Protein AF-A0A226M6S0-F1 (afdb_monomer_lite)

Foldseek 3Di:
DWPDPVPDPPKGKFKAKEKEFAQPDDDDPVCCVVCCVPVVYHYYYDHVVPFVRRQCVLQVVLCVSAVNLRNGDDPGDPDRNGMDMWMKIKIWDWWFKDQDVPLQWIWTWAQDPPSPDIDIDIGHNDDDPCPSVVVCDDPVSVVVRNVRTDTDGDMDIDIDDPDPDDDPPPPPDDDD

Radius of gyration: 19.82 Å; chains: 1; bounding box: 55×43×47 Å

pLDDT: mean 79.44, std 18.57, range [29.64, 95.75]

Secondary structure (DSSP, 8-state):
-----TTSTT-EEEEEEEEEEETT----HHHHHHHHHHH-EEEEEE-TTSHHHHHHHHHHHHHHHTTTSS--S-S--S--SS-EEEEEEEEEEEEEEEEETTTTEEEEEEE-GGGS-EEEEEEESS---THHHHHH--HHHHHHHHHH-EEEEEEEEEE-----------------

Organism: Callipepla squamata (NCBI:txid9009)

Structure (mmCIF, N/CA/C/O backbone):
data_AF-A0A226M6S0-F1
#
_entry.id   AF-A0A226M6S0-F1
#
loop_
_atom_site.group_PDB
_atom_site.id
_atom_site.type_symbol
_atom_site.label_atom_id
_atom_site.label_alt_id
_atom_site.label_comp_id
_atom_site.label_asym_id
_atom_site.label_entity_id
_atom_site.label_seq_id
_atom_site.pdbx_PDB_ins_code
_atom_site.Cartn_x
_atom_site.Cartn_y
_atom_site.Cartn_z
_atom_site.occupancy
_atom_site.B_iso_or_equiv
_atom_site.auth_seq_id
_atom_site.auth_comp_id
_atom_site.auth_asym_id
_atom_site.auth_atom_id
_atom_site.pdbx_PDB_model_num
ATOM 1 N N . ASN A 1 1 ? 17.822 2.616 3.304 1.00 30.55 1 ASN A N 1
ATOM 2 C CA . ASN A 1 1 ? 18.465 3.250 4.474 1.00 30.55 1 ASN A CA 1
ATOM 3 C C . ASN A 1 1 ? 17.436 3.417 5.565 1.00 30.55 1 ASN A C 1
ATOM 5 O O . ASN A 1 1 ? 16.585 4.293 5.473 1.00 30.55 1 ASN A O 1
ATOM 9 N N . GLU A 1 2 ? 17.459 2.489 6.519 1.00 32.06 2 GLU A N 1
ATOM 10 C CA . GLU A 1 2 ? 16.606 2.502 7.703 1.00 32.06 2 GLU A CA 1
ATOM 11 C C . GLU A 1 2 ? 16.844 3.798 8.481 1.00 32.06 2 GLU A C 1
ATOM 13 O O . GLU A 1 2 ? 17.963 4.090 8.893 1.00 32.06 2 GLU A O 1
ATOM 18 N N . VAL A 1 3 ? 15.791 4.590 8.686 1.00 40.94 3 VAL A N 1
ATOM 19 C CA . VAL A 1 3 ? 15.819 5.676 9.671 1.00 40.94 3 VAL A CA 1
ATOM 20 C C . VAL A 1 3 ? 15.375 5.068 10.999 1.00 40.94 3 VAL A C 1
ATOM 22 O O . VAL A 1 3 ? 14.274 5.315 11.488 1.00 40.94 3 VAL A O 1
ATOM 25 N N . SER A 1 4 ? 16.200 4.180 11.556 1.00 41.62 4 SER A N 1
ATOM 26 C CA . SER A 1 4 ? 15.994 3.657 12.904 1.00 41.62 4 SER A CA 1
ATOM 27 C C . SER A 1 4 ? 16.600 4.645 13.899 1.00 41.62 4 SER A C 1
ATOM 29 O O . SER A 1 4 ? 17.800 4.623 14.161 1.00 41.62 4 SER A O 1
ATOM 31 N N . ASN A 1 5 ? 15.777 5.531 14.460 1.00 35.56 5 ASN A N 1
ATOM 32 C CA . ASN A 1 5 ? 16.164 6.235 15.678 1.00 35.56 5 ASN A CA 1
ATOM 33 C C . ASN A 1 5 ? 16.057 5.242 16.848 1.00 35.56 5 ASN A C 1
ATOM 35 O O . ASN A 1 5 ? 14.954 4.848 17.238 1.00 35.56 5 ASN A O 1
ATOM 39 N N . SER A 1 6 ? 17.204 4.815 17.376 1.00 34.94 6 SER A N 1
ATOM 40 C CA . SER A 1 6 ? 17.364 3.747 18.375 1.00 34.94 6 SER A CA 1
ATOM 41 C C . SER A 1 6 ? 16.785 4.061 19.763 1.00 34.94 6 SER A C 1
ATOM 43 O O . SER A 1 6 ? 16.883 3.238 20.668 1.00 34.94 6 SER A O 1
ATOM 45 N N . THR A 1 7 ? 16.121 5.206 19.949 1.00 40.19 7 THR A N 1
ATOM 46 C CA . THR A 1 7 ? 15.440 5.573 21.206 1.00 40.19 7 THR A CA 1
ATOM 47 C C . THR A 1 7 ? 13.919 5.370 21.195 1.00 40.19 7 THR A C 1
ATOM 49 O O . THR A 1 7 ? 13.271 5.553 22.226 1.00 40.19 7 THR A O 1
ATOM 52 N N . ALA A 1 8 ? 13.312 4.941 20.082 1.00 44.69 8 ALA A N 1
ATOM 53 C CA . ALA A 1 8 ? 11.875 4.659 20.015 1.00 44.69 8 ALA A CA 1
ATOM 54 C C . ALA A 1 8 ? 11.598 3.146 20.082 1.00 44.69 8 ALA A C 1
ATOM 56 O O . ALA A 1 8 ? 11.735 2.436 19.090 1.00 44.69 8 ALA A O 1
ATOM 57 N N . ARG A 1 9 ? 11.187 2.657 21.261 1.00 44.53 9 ARG A N 1
ATOM 58 C CA . ARG A 1 9 ? 10.742 1.272 21.529 1.00 44.53 9 ARG A CA 1
ATOM 59 C C . ARG A 1 9 ? 10.001 0.646 20.326 1.00 44.53 9 ARG A C 1
ATOM 61 O O . ARG A 1 9 ? 8.893 1.071 20.014 1.00 44.53 9 ARG A O 1
ATOM 68 N N . ASN A 1 10 ? 10.592 -0.377 19.698 1.00 51.94 10 ASN A N 1
ATOM 69 C CA . ASN A 1 10 ? 10.001 -1.258 18.672 1.00 51.94 10 ASN A CA 1
ATOM 70 C C . ASN A 1 10 ? 9.298 -0.556 17.495 1.00 51.94 10 ASN A C 1
ATOM 72 O O . ASN A 1 10 ? 8.165 -0.894 17.146 1.00 51.94 10 ASN A O 1
ATOM 76 N N . VAL A 1 11 ? 9.967 0.417 16.879 1.00 52.28 11 VAL A N 1
ATOM 77 C CA . VAL A 1 11 ? 9.444 1.149 15.724 1.00 52.28 11 VAL A CA 1
ATOM 78 C C . VAL A 1 11 ? 10.244 0.791 14.462 1.00 52.28 11 VAL A C 1
ATOM 80 O O . VAL A 1 11 ? 11.386 1.214 14.314 1.00 52.28 11 VAL A O 1
ATOM 83 N N . THR A 1 12 ? 9.645 0.026 13.542 1.00 68.06 12 THR A N 1
ATOM 84 C CA . THR A 1 12 ? 10.253 -0.330 12.240 1.00 68.06 12 THR A CA 1
ATOM 85 C C . THR A 1 12 ? 9.552 0.438 11.123 1.00 68.06 12 THR A C 1
ATOM 87 O O . THR A 1 12 ? 8.331 0.344 10.994 1.00 68.06 12 THR A O 1
ATOM 90 N N . TRP A 1 13 ? 10.320 1.181 10.321 1.00 71.25 13 TRP A N 1
ATOM 91 C CA . TRP A 1 13 ? 9.835 1.869 9.120 1.00 71.25 13 TRP A CA 1
ATOM 92 C C . TRP A 1 13 ? 10.685 1.454 7.931 1.00 71.25 13 TRP A C 1
ATOM 94 O O . TRP A 1 13 ? 11.904 1.629 7.951 1.00 71.25 13 TRP A O 1
ATOM 104 N N . LYS A 1 14 ? 10.035 0.949 6.887 1.00 80.94 14 LYS A N 1
ATOM 105 C CA . LYS A 1 14 ? 10.657 0.652 5.599 1.00 80.94 14 LYS A CA 1
ATOM 106 C C . LYS A 1 14 ? 9.889 1.385 4.513 1.00 80.94 14 LYS A C 1
ATOM 108 O O . LYS A 1 14 ? 8.668 1.289 4.450 1.00 80.94 14 LYS A O 1
ATOM 113 N N . ILE A 1 15 ? 10.602 2.165 3.708 1.00 83.12 15 ILE A N 1
ATOM 114 C CA . ILE A 1 15 ? 10.044 2.936 2.595 1.00 83.12 15 ILE A CA 1
ATOM 115 C C . ILE A 1 15 ? 11.003 2.783 1.421 1.00 83.12 15 ILE A C 1
ATOM 117 O O . ILE A 1 15 ? 12.191 3.086 1.557 1.00 83.12 15 ILE A O 1
ATOM 121 N N . GLY A 1 16 ? 10.485 2.354 0.277 1.00 85.38 16 GLY A N 1
ATOM 122 C CA . GLY A 1 16 ? 11.199 2.387 -0.991 1.00 85.38 16 GLY A CA 1
ATOM 123 C C . GLY A 1 16 ? 10.326 2.988 -2.077 1.00 85.38 16 GLY A C 1
ATOM 124 O O . GLY A 1 16 ? 9.126 2.730 -2.136 1.00 85.38 16 GLY A O 1
ATOM 125 N N . ASN A 1 17 ? 10.951 3.792 -2.930 1.00 87.19 17 ASN A N 1
ATOM 126 C CA . ASN A 1 17 ? 10.317 4.398 -4.090 1.00 87.19 17 ASN A CA 1
ATOM 127 C C . ASN A 1 17 ? 11.097 3.934 -5.322 1.00 87.19 17 ASN A C 1
ATOM 129 O O . ASN A 1 17 ? 12.328 4.035 -5.349 1.00 87.19 17 ASN A O 1
ATOM 133 N N . ARG A 1 18 ? 10.408 3.425 -6.341 1.00 89.56 18 ARG A N 1
ATOM 134 C CA . ARG A 1 18 ? 11.033 2.985 -7.587 1.00 89.56 18 ARG A CA 1
ATOM 135 C C . ARG A 1 18 ? 10.213 3.422 -8.790 1.00 89.56 18 ARG A C 1
ATOM 137 O O . ARG A 1 18 ? 8.997 3.269 -8.819 1.00 89.56 18 ARG A O 1
ATOM 144 N N . LEU A 1 19 ? 10.910 3.951 -9.785 1.00 88.50 19 LEU A N 1
ATOM 145 C CA . LEU A 1 19 ? 10.367 4.275 -11.090 1.00 88.50 19 LEU A CA 1
ATOM 146 C C . LEU A 1 19 ? 10.702 3.147 -12.068 1.00 88.50 19 LEU A C 1
ATOM 148 O O . LEU A 1 19 ? 11.874 2.838 -12.297 1.00 88.50 19 LEU A O 1
ATOM 152 N N . TYR A 1 20 ? 9.666 2.555 -12.651 1.00 88.12 20 TYR A N 1
ATOM 153 C CA . TYR A 1 20 ? 9.765 1.570 -13.718 1.00 88.12 20 TYR A CA 1
ATOM 154 C C . TYR A 1 20 ? 9.492 2.234 -15.064 1.00 88.12 20 TYR A C 1
ATOM 156 O O . TYR A 1 20 ? 8.457 2.864 -15.248 1.00 88.12 20 TYR A O 1
ATOM 164 N N . GLY A 1 21 ? 10.413 2.091 -16.010 1.00 85.94 21 GLY A N 1
ATOM 165 C CA . GLY A 1 21 ? 10.256 2.572 -17.383 1.00 85.94 21 GLY A CA 1
ATOM 166 C C . GLY A 1 21 ? 10.257 1.422 -18.388 1.00 85.94 21 GLY A C 1
ATOM 167 O O . GLY A 1 21 ? 10.844 0.375 -18.093 1.00 85.94 21 GLY A O 1
ATOM 168 N N . PRO A 1 22 ? 9.662 1.594 -19.581 1.00 84.88 22 PRO A N 1
ATOM 169 C CA . PRO A 1 22 ? 9.775 0.608 -20.648 1.00 84.88 22 PRO A CA 1
ATOM 170 C C . PRO A 1 22 ? 11.239 0.291 -20.987 1.00 84.88 22 PRO A C 1
ATOM 172 O O . PRO A 1 22 ? 12.100 1.169 -20.991 1.00 84.88 22 PRO A O 1
ATOM 175 N N . ALA A 1 23 ? 11.540 -0.961 -21.330 1.00 85.25 23 ALA A N 1
ATOM 176 C CA . ALA A 1 23 ? 12.903 -1.371 -21.689 1.00 85.25 23 ALA A CA 1
ATOM 177 C C . ALA A 1 23 ? 13.514 -0.567 -22.858 1.00 85.25 23 ALA A C 1
ATOM 179 O O . ALA A 1 23 ? 14.73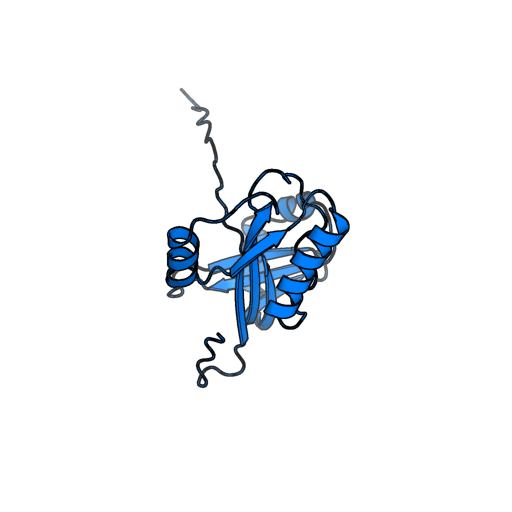4 -0.441 -22.946 1.00 85.25 23 ALA A O 1
ATOM 180 N N . SER A 1 24 ? 12.670 -0.002 -23.726 1.00 82.75 24 SER A N 1
ATOM 181 C CA . SER A 1 24 ? 13.058 0.815 -24.878 1.00 82.75 24 SER A CA 1
ATOM 182 C C . SER A 1 24 ? 13.493 2.242 -24.534 1.00 82.75 24 SER A C 1
ATOM 184 O O . SER A 1 24 ? 14.038 2.912 -25.408 1.00 82.75 24 SER A O 1
ATOM 186 N N . ILE A 1 25 ? 13.257 2.730 -23.309 1.00 82.00 25 ILE A N 1
ATOM 187 C CA . ILE A 1 25 ? 13.592 4.109 -22.932 1.00 82.00 25 ILE A CA 1
ATOM 188 C C . ILE A 1 25 ? 14.904 4.195 -22.148 1.00 82.00 25 ILE A C 1
ATOM 190 O O . ILE A 1 25 ? 15.304 3.275 -21.429 1.00 82.00 25 ILE A O 1
ATOM 194 N N . ASN A 1 26 ? 15.569 5.341 -22.266 1.00 86.44 26 ASN A N 1
ATOM 195 C CA . ASN A 1 26 ? 16.673 5.745 -21.403 1.00 86.44 26 ASN A CA 1
ATOM 196 C C . ASN A 1 26 ? 16.205 6.915 -20.539 1.00 86.44 26 ASN A C 1
ATOM 198 O O . ASN A 1 26 ? 15.655 7.884 -21.056 1.00 86.44 26 ASN A O 1
ATOM 202 N N . PHE A 1 27 ? 16.414 6.818 -19.228 1.00 86.25 27 PHE A N 1
ATOM 203 C CA . PHE A 1 27 ? 16.194 7.950 -18.336 1.00 86.25 27 PHE A CA 1
ATOM 204 C C . PHE A 1 27 ? 17.328 8.958 -18.520 1.00 86.25 27 PHE A C 1
ATOM 206 O O . PHE A 1 27 ? 18.479 8.554 -18.665 1.00 86.25 27 PHE A O 1
ATOM 213 N N . ALA A 1 28 ? 17.013 10.252 -18.499 1.00 91.69 28 ALA A N 1
ATOM 214 C CA . ALA A 1 28 ? 18.039 11.289 -18.506 1.00 91.69 28 ALA A CA 1
ATOM 215 C C . ALA A 1 28 ? 18.875 11.223 -17.216 1.00 91.69 28 ALA A C 1
ATOM 217 O O . ALA A 1 28 ? 18.316 11.095 -16.123 1.00 91.69 28 ALA A O 1
ATOM 218 N N . ASP A 1 29 ? 20.197 11.355 -17.325 1.00 93.12 29 ASP A N 1
ATOM 219 C CA . ASP A 1 29 ? 21.111 11.205 -16.183 1.00 93.12 29 ASP A CA 1
ATOM 220 C C . ASP A 1 29 ? 20.830 12.218 -15.068 1.00 93.12 29 ASP A C 1
ATOM 222 O O . ASP A 1 29 ? 20.787 11.859 -13.888 1.00 93.12 29 ASP A O 1
ATOM 226 N N . ASP A 1 30 ? 20.543 13.470 -15.433 1.00 93.31 30 ASP A N 1
ATOM 227 C CA . ASP A 1 30 ? 20.164 14.506 -14.469 1.00 93.31 30 ASP A CA 1
ATOM 228 C C . ASP A 1 30 ? 18.861 14.162 -13.746 1.00 93.31 30 ASP A C 1
ATOM 230 O O . ASP A 1 30 ? 18.740 14.376 -12.537 1.00 93.31 30 ASP A O 1
ATOM 234 N N . PHE A 1 31 ? 17.895 13.570 -14.455 1.00 87.62 31 PHE A N 1
ATOM 235 C CA . PHE A 1 31 ? 16.655 13.106 -13.846 1.00 87.62 31 PHE A CA 1
ATOM 236 C C . PHE A 1 31 ? 16.925 11.976 -12.846 1.00 87.62 31 PHE A C 1
ATOM 238 O O . PHE A 1 31 ? 16.447 12.051 -11.713 1.00 87.62 31 PHE A O 1
ATOM 245 N N . VAL A 1 32 ? 17.736 10.976 -13.209 1.00 90.88 32 VAL A N 1
ATOM 246 C CA . VAL A 1 32 ? 18.116 9.866 -12.314 1.00 90.88 32 VAL A CA 1
ATOM 247 C C . VAL A 1 32 ? 18.835 10.389 -11.070 1.00 90.88 32 VAL A C 1
ATOM 249 O O . VAL A 1 32 ? 18.500 10.017 -9.942 1.00 90.88 32 VAL A O 1
ATOM 252 N N . LYS A 1 33 ? 19.796 11.297 -11.256 1.00 91.19 33 LYS A N 1
ATOM 253 C CA . LYS A 1 33 ? 20.590 11.890 -10.177 1.00 91.19 33 LYS A CA 1
ATOM 254 C C . LYS A 1 33 ? 19.727 12.707 -9.217 1.00 91.19 33 LYS A C 1
ATOM 256 O O . LYS A 1 33 ? 19.801 12.511 -8.002 1.00 91.19 33 LYS A O 1
ATOM 261 N N . ASN A 1 34 ? 18.894 13.602 -9.745 1.00 89.44 34 ASN A N 1
ATOM 262 C CA . ASN A 1 34 ? 18.080 14.500 -8.930 1.00 89.44 34 ASN A CA 1
ATOM 263 C C . ASN A 1 34 ? 16.958 13.745 -8.211 1.00 89.44 34 ASN A C 1
ATOM 265 O O . ASN A 1 34 ? 16.749 13.944 -7.013 1.00 89.44 34 ASN A O 1
ATOM 269 N N . SER A 1 35 ? 16.278 12.824 -8.892 1.00 86.06 35 SER A N 1
ATOM 270 C CA . SER A 1 35 ? 15.206 12.033 -8.279 1.00 86.06 35 SER A CA 1
ATOM 271 C C . SER A 1 35 ? 15.728 11.076 -7.200 1.00 86.06 35 SER A C 1
ATOM 273 O O . SER A 1 35 ? 15.099 10.940 -6.146 1.00 86.06 35 SER A O 1
ATOM 275 N N . LYS A 1 36 ? 16.920 10.485 -7.382 1.00 88.62 36 LYS A N 1
ATOM 276 C CA . LYS A 1 36 ? 17.587 9.708 -6.327 1.00 88.62 36 LYS A CA 1
ATOM 277 C C . LYS A 1 36 ? 17.973 10.593 -5.143 1.00 88.62 36 LYS A C 1
ATOM 279 O O . LYS A 1 36 ? 17.736 10.209 -4.002 1.00 88.62 36 LYS A O 1
ATOM 284 N N . LYS A 1 37 ? 18.521 11.786 -5.392 1.00 87.06 37 LYS A N 1
ATOM 285 C CA . LYS A 1 37 ? 18.947 12.714 -4.334 1.00 87.06 37 LYS A CA 1
ATOM 286 C C . LYS A 1 37 ? 17.779 13.233 -3.491 1.00 87.06 37 LYS A C 1
ATOM 288 O O . LYS A 1 37 ? 17.881 13.249 -2.269 1.00 87.06 37 LYS A O 1
ATOM 293 N N . HIS A 1 38 ? 16.692 13.667 -4.128 1.00 83.62 38 HIS A N 1
ATOM 294 C CA . HIS A 1 38 ? 15.599 14.372 -3.448 1.00 83.62 38 HIS A CA 1
ATOM 295 C C . HIS A 1 38 ? 14.475 13.451 -2.963 1.00 83.62 38 HIS A C 1
ATOM 297 O O . HIS A 1 38 ? 13.858 13.730 -1.938 1.00 83.62 38 HIS A O 1
ATOM 303 N N . TYR A 1 39 ? 14.227 12.341 -3.661 1.00 79.19 39 TYR A N 1
ATOM 304 C CA . TYR A 1 39 ? 13.091 11.453 -3.385 1.00 79.19 39 TYR A CA 1
ATOM 305 C C . TYR A 1 39 ? 13.504 9.997 -3.138 1.00 79.19 39 TYR A C 1
ATOM 307 O O . TYR A 1 39 ? 12.649 9.142 -2.894 1.00 79.19 39 TYR A O 1
ATOM 315 N N . ASN A 1 40 ? 14.808 9.701 -3.186 1.00 85.25 40 ASN A N 1
ATOM 316 C CA . ASN A 1 40 ? 15.358 8.354 -3.066 1.00 85.25 40 ASN A CA 1
ATOM 317 C C . ASN A 1 40 ? 14.742 7.355 -4.066 1.00 85.25 40 ASN A C 1
ATOM 319 O O . ASN A 1 40 ? 14.588 6.178 -3.745 1.00 85.25 40 ASN A O 1
ATOM 323 N N . TYR A 1 41 ? 14.405 7.816 -5.277 1.00 84.50 41 TYR A N 1
ATOM 324 C CA . TYR A 1 41 ? 13.913 6.936 -6.337 1.00 84.50 41 TYR A CA 1
ATOM 325 C C . TYR A 1 41 ? 15.014 6.016 -6.853 1.00 84.50 41 TYR A C 1
ATOM 327 O O . TYR A 1 41 ? 16.071 6.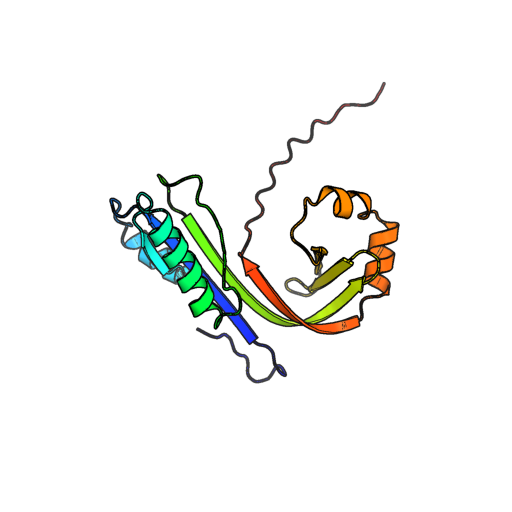461 -7.296 1.00 84.50 41 TYR A O 1
ATOM 335 N N . GLU A 1 42 ? 14.750 4.718 -6.829 1.00 89.06 42 GLU A N 1
ATOM 336 C CA . GLU A 1 42 ? 15.461 3.755 -7.664 1.00 89.06 42 GLU A CA 1
ATOM 337 C C . GLU A 1 42 ? 14.854 3.730 -9.064 1.00 89.06 42 GLU A C 1
ATOM 339 O O . GLU A 1 42 ? 13.666 3.987 -9.235 1.00 89.06 42 GLU A O 1
ATOM 344 N N . HIS A 1 43 ? 15.662 3.407 -10.068 1.00 89.81 43 HIS A N 1
ATOM 345 C CA . HIS A 1 43 ? 15.225 3.367 -11.459 1.00 89.81 43 HIS A CA 1
ATOM 346 C C . HIS A 1 43 ? 15.419 1.957 -11.978 1.00 89.81 43 HIS A C 1
ATOM 348 O O . HIS A 1 43 ? 16.472 1.354 -11.771 1.00 89.81 43 HIS A O 1
ATOM 354 N N . SER A 1 44 ? 14.404 1.428 -12.644 1.00 91.44 44 SER A N 1
ATOM 355 C CA . SER A 1 44 ? 14.471 0.115 -13.260 1.00 91.44 44 SER A CA 1
ATOM 356 C C . SER A 1 44 ? 13.791 0.149 -14.616 1.00 91.44 44 SER A C 1
ATOM 358 O O . SER A 1 44 ? 12.810 0.861 -14.830 1.00 91.44 44 SER A O 1
ATOM 360 N N . LYS A 1 45 ? 14.341 -0.615 -15.551 1.00 90.44 45 LYS A N 1
ATOM 361 C CA . LYS A 1 45 ? 13.734 -0.829 -16.856 1.00 90.44 45 LYS A CA 1
ATOM 362 C C . LYS A 1 45 ? 13.048 -2.178 -16.847 1.00 90.44 45 LYS A C 1
ATOM 364 O O . LYS A 1 45 ? 13.632 -3.158 -16.393 1.00 90.44 45 LYS A O 1
ATOM 369 N N . ILE A 1 46 ? 11.832 -2.227 -17.368 1.00 88.56 46 ILE A N 1
ATOM 370 C CA . ILE A 1 46 ? 11.013 -3.431 -17.356 1.00 88.56 46 ILE A CA 1
ATOM 371 C C . ILE A 1 46 ? 10.353 -3.635 -18.714 1.00 88.56 46 ILE A C 1
ATOM 373 O O . ILE A 1 46 ? 9.996 -2.686 -19.416 1.00 88.56 46 ILE A O 1
ATOM 377 N N . ASN A 1 47 ? 10.223 -4.895 -19.117 1.00 87.31 47 ASN A N 1
ATOM 378 C CA . ASN A 1 47 ? 9.529 -5.241 -20.344 1.00 87.31 47 ASN A CA 1
ATOM 379 C C . ASN A 1 47 ? 8.045 -5.472 -20.050 1.00 87.31 47 ASN A C 1
ATOM 381 O O . ASN A 1 47 ? 7.642 -6.589 -19.740 1.00 87.31 47 ASN A O 1
ATOM 385 N N . PHE A 1 48 ? 7.225 -4.432 -20.193 1.00 83.69 48 PHE A N 1
ATOM 386 C CA . PHE A 1 48 ? 5.784 -4.543 -19.961 1.00 83.69 48 PHE A CA 1
ATOM 387 C C . PHE A 1 48 ? 5.045 -5.447 -20.968 1.00 83.69 48 PHE A C 1
ATOM 389 O O . PHE A 1 48 ? 3.909 -5.833 -20.702 1.00 83.69 48 PHE A O 1
ATOM 396 N N . ARG A 1 49 ? 5.670 -5.826 -22.100 1.00 85.38 49 ARG A N 1
ATOM 397 C CA . ARG A 1 49 ? 5.092 -6.822 -23.026 1.00 85.38 49 ARG A CA 1
ATOM 398 C C . ARG A 1 49 ? 5.002 -8.200 -22.378 1.00 85.38 49 ARG A C 1
ATOM 400 O O . ARG A 1 49 ? 4.056 -8.937 -22.634 1.00 85.38 49 ARG A O 1
ATOM 407 N N . ASP A 1 50 ? 5.968 -8.533 -21.523 1.00 89.44 50 ASP A N 1
ATOM 408 C CA . ASP A 1 50 ? 5.894 -9.707 -20.662 1.00 89.44 50 ASP A CA 1
ATOM 409 C C . ASP A 1 50 ? 5.250 -9.308 -19.330 1.00 89.44 50 ASP A C 1
ATOM 411 O O . ASP A 1 50 ? 5.927 -9.053 -18.331 1.00 89.44 50 ASP A O 1
ATOM 415 N N . LYS A 1 51 ? 3.910 -9.238 -19.325 1.00 87.31 51 LYS A N 1
ATOM 416 C CA . LYS A 1 51 ? 3.126 -8.861 -18.138 1.00 87.31 51 LYS A CA 1
ATOM 417 C C . LYS A 1 51 ? 3.483 -9.701 -16.910 1.00 87.31 51 LYS A C 1
ATOM 419 O O . LYS A 1 51 ? 3.566 -9.167 -15.809 1.00 87.31 51 LYS A O 1
ATOM 424 N N . ARG A 1 52 ? 3.716 -11.008 -17.080 1.00 90.88 52 ARG A N 1
ATOM 425 C CA . ARG A 1 52 ? 4.010 -11.916 -15.962 1.00 90.88 52 ARG A CA 1
ATOM 426 C C . ARG A 1 52 ? 5.355 -11.577 -15.329 1.00 90.88 52 ARG A C 1
ATOM 428 O O . ARG A 1 52 ? 5.437 -11.460 -14.108 1.00 90.88 52 ARG A O 1
ATOM 435 N N . SER A 1 53 ? 6.389 -11.410 -16.150 1.00 91.62 53 SER A N 1
ATOM 436 C CA . SER A 1 53 ? 7.715 -11.000 -15.680 1.00 91.62 53 SER A CA 1
ATOM 437 C C . SER A 1 53 ? 7.683 -9.604 -15.053 1.00 91.62 53 SER A C 1
ATOM 439 O O . SER A 1 53 ? 8.275 -9.384 -13.995 1.00 91.62 53 SER A O 1
ATOM 441 N N . ALA A 1 54 ? 6.909 -8.686 -15.642 1.00 89.44 54 ALA A N 1
ATOM 442 C CA . ALA A 1 54 ? 6.765 -7.333 -15.129 1.00 89.44 54 ALA A CA 1
ATOM 443 C C . ALA A 1 54 ? 6.133 -7.307 -13.725 1.00 89.44 54 ALA A C 1
ATOM 445 O O . ALA A 1 54 ? 6.711 -6.754 -12.787 1.00 89.44 54 ALA A O 1
ATOM 446 N N . LEU A 1 55 ? 4.983 -7.971 -13.561 1.00 90.94 55 LEU A N 1
ATOM 447 C CA . LEU A 1 55 ? 4.292 -8.101 -12.275 1.00 90.94 55 LEU A CA 1
ATOM 448 C C . LEU A 1 55 ? 5.180 -8.769 -11.225 1.00 90.94 55 LEU A C 1
ATOM 450 O O . LEU A 1 55 ? 5.279 -8.286 -10.097 1.00 90.94 55 LEU A O 1
ATOM 454 N N . LYS A 1 56 ? 5.879 -9.843 -11.613 1.00 93.25 56 LYS A N 1
ATOM 455 C CA . LYS A 1 56 ? 6.820 -10.543 -10.738 1.00 93.25 56 LYS 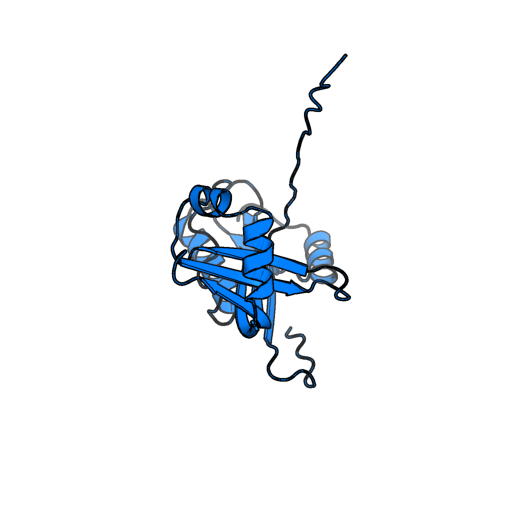A CA 1
ATOM 456 C C . LYS A 1 56 ? 7.913 -9.601 -10.234 1.00 93.25 56 LYS A C 1
ATOM 458 O O . LYS A 1 56 ? 8.097 -9.497 -9.028 1.00 93.25 56 LYS A O 1
ATOM 463 N N . SER A 1 57 ? 8.582 -8.864 -11.121 1.00 92.12 57 SER A N 1
ATOM 464 C CA . SER A 1 57 ? 9.658 -7.952 -10.719 1.00 92.12 57 SER A CA 1
ATOM 465 C C . SER A 1 57 ? 9.169 -6.808 -9.822 1.00 92.12 57 SER A C 1
ATOM 467 O O . SER A 1 57 ? 9.904 -6.404 -8.919 1.00 92.12 57 SER A O 1
ATOM 469 N N . ILE A 1 58 ? 7.959 -6.282 -10.047 1.00 90.38 58 ILE A N 1
ATOM 470 C CA . ILE A 1 58 ? 7.369 -5.228 -9.205 1.00 90.38 58 ILE A CA 1
ATOM 471 C C . ILE A 1 58 ? 7.083 -5.766 -7.798 1.00 90.38 58 ILE A C 1
ATOM 473 O O . ILE A 1 58 ? 7.510 -5.163 -6.809 1.00 90.38 58 ILE A O 1
ATOM 477 N N . ASN A 1 59 ? 6.397 -6.909 -7.714 1.00 92.19 59 ASN A N 1
ATOM 478 C CA . ASN A 1 59 ? 5.992 -7.520 -6.450 1.00 92.19 59 ASN A CA 1
ATOM 479 C C . ASN A 1 59 ? 7.204 -8.037 -5.654 1.00 92.19 59 ASN A C 1
ATOM 481 O O . ASN A 1 59 ? 7.289 -7.799 -4.452 1.00 92.19 59 ASN A O 1
ATOM 485 N N . GLU A 1 60 ? 8.197 -8.644 -6.312 1.00 94.00 60 GLU A N 1
ATOM 486 C CA . GLU A 1 60 ? 9.442 -9.087 -5.667 1.00 94.00 60 GLU A CA 1
ATOM 487 C C . GLU A 1 60 ? 10.245 -7.919 -5.098 1.00 94.00 60 GLU A C 1
ATOM 489 O O . GLU A 1 60 ? 10.727 -8.001 -3.968 1.00 94.00 60 GLU A O 1
ATOM 494 N N . TRP A 1 61 ? 10.364 -6.811 -5.834 1.00 94.06 61 TRP A N 1
ATOM 495 C CA . TRP A 1 61 ? 11.041 -5.624 -5.317 1.00 94.06 61 TRP A CA 1
ATOM 496 C C . TRP A 1 61 ? 10.337 -5.057 -4.081 1.00 94.06 61 TRP A C 1
ATOM 498 O O . TRP A 1 61 ? 11.000 -4.698 -3.105 1.00 94.06 61 TRP A O 1
ATOM 508 N N . ALA A 1 62 ? 9.005 -4.976 -4.103 1.00 89.25 62 ALA A N 1
ATOM 509 C CA . ALA A 1 62 ? 8.233 -4.475 -2.972 1.00 89.25 62 ALA A CA 1
ATOM 510 C C . ALA A 1 62 ? 8.353 -5.398 -1.753 1.00 89.25 62 ALA A C 1
ATOM 512 O O . ALA A 1 62 ? 8.581 -4.919 -0.638 1.00 89.25 62 ALA A O 1
ATOM 513 N N . ALA A 1 63 ? 8.297 -6.714 -1.975 1.00 89.88 63 ALA A N 1
ATOM 514 C CA . ALA A 1 63 ? 8.527 -7.713 -0.946 1.00 89.88 63 ALA A CA 1
ATOM 515 C C . ALA A 1 63 ? 9.930 -7.554 -0.347 1.00 89.88 63 ALA A C 1
ATOM 517 O O . ALA A 1 63 ? 10.054 -7.389 0.859 1.00 89.88 63 ALA A O 1
ATOM 518 N N . GLN A 1 64 ? 10.985 -7.498 -1.163 1.00 90.94 64 GLN A N 1
ATOM 519 C CA . GLN A 1 64 ? 12.363 -7.310 -0.687 1.00 90.94 64 GLN A CA 1
ATOM 520 C C . GLN A 1 64 ? 12.541 -5.998 0.087 1.00 90.94 64 GLN A C 1
ATOM 522 O O . GLN A 1 64 ? 13.133 -5.985 1.160 1.00 90.94 64 GLN A O 1
ATOM 527 N N . THR A 1 65 ? 11.973 -4.901 -0.416 1.00 86.94 65 THR A N 1
ATOM 528 C CA . THR A 1 65 ? 12.029 -3.576 0.226 1.00 86.94 65 THR A CA 1
ATOM 529 C C . THR A 1 65 ? 11.367 -3.569 1.605 1.00 86.94 65 THR A C 1
ATOM 531 O O . THR A 1 65 ? 11.725 -2.768 2.470 1.00 86.94 65 THR A O 1
ATOM 534 N N . THR A 1 66 ? 10.386 -4.446 1.816 1.00 84.12 66 THR A N 1
ATOM 535 C CA . THR A 1 66 ? 9.570 -4.510 3.031 1.00 84.12 66 THR A CA 1
ATOM 536 C C . THR A 1 66 ? 9.820 -5.769 3.863 1.00 84.12 66 THR A C 1
ATOM 538 O O . THR A 1 66 ? 9.019 -6.060 4.744 1.00 84.12 66 THR A O 1
ATOM 541 N N . ASP A 1 67 ? 10.898 -6.521 3.620 1.00 87.62 67 ASP A N 1
ATOM 542 C CA . ASP A 1 67 ? 11.184 -7.826 4.250 1.00 87.62 67 ASP A CA 1
ATOM 543 C C . ASP A 1 67 ? 9.999 -8.814 4.191 1.00 87.62 67 ASP A C 1
ATOM 545 O O . ASP A 1 67 ? 9.617 -9.455 5.176 1.00 87.62 67 ASP A O 1
ATOM 549 N N . GLY A 1 68 ? 9.352 -8.888 3.033 1.00 86.19 68 GLY A N 1
ATOM 550 C CA . GLY A 1 68 ? 8.202 -9.745 2.756 1.00 86.19 68 GLY A CA 1
ATOM 551 C C . GLY A 1 68 ? 6.883 -9.253 3.354 1.00 86.19 68 GLY A C 1
ATOM 552 O O . GLY A 1 68 ? 5.892 -9.976 3.294 1.00 86.19 68 GLY A O 1
ATOM 553 N N . LYS A 1 69 ? 6.834 -8.050 3.944 1.00 86.56 69 LYS A N 1
ATOM 554 C CA . LYS A 1 69 ? 5.611 -7.518 4.572 1.00 86.56 69 LYS A CA 1
ATOM 555 C C . LYS A 1 69 ? 4.607 -6.942 3.580 1.00 86.56 69 LYS A C 1
ATOM 557 O O . LYS A 1 69 ? 3.431 -6.852 3.923 1.00 86.56 69 LYS A O 1
ATOM 562 N N . LEU A 1 70 ? 5.044 -6.583 2.377 1.00 84.19 70 LEU A N 1
ATOM 563 C CA . LEU A 1 70 ? 4.191 -6.220 1.248 1.00 84.19 70 LEU A CA 1
ATOM 564 C C . LEU A 1 70 ? 4.498 -7.166 0.072 1.00 84.19 70 LEU A C 1
ATOM 566 O O . LEU A 1 70 ? 5.326 -6.829 -0.773 1.00 84.19 70 LEU A O 1
ATOM 570 N N . PRO A 1 71 ? 3.901 -8.374 0.050 1.00 86.50 71 PRO A N 1
ATOM 571 C CA . PRO A 1 71 ? 4.238 -9.406 -0.933 1.00 86.50 71 PRO A CA 1
ATOM 572 C C . PRO A 1 71 ? 3.656 -9.143 -2.329 1.00 86.50 71 PRO A C 1
ATOM 574 O O . PRO A 1 71 ? 4.174 -9.663 -3.313 1.00 86.50 71 PRO A O 1
ATOM 577 N N . GLU A 1 72 ? 2.588 -8.353 -2.424 1.00 87.56 72 GLU A N 1
ATOM 578 C CA . GLU A 1 72 ? 1.905 -8.042 -3.676 1.00 87.56 72 GLU A CA 1
ATOM 579 C C . GLU A 1 72 ? 1.483 -6.570 -3.666 1.00 87.56 72 GLU A C 1
ATOM 581 O O . GLU A 1 72 ? 0.836 -6.109 -2.727 1.00 87.56 72 GLU A O 1
ATOM 586 N N . VAL A 1 73 ? 1.889 -5.826 -4.696 1.00 85.75 73 VAL A N 1
ATOM 587 C CA . VAL A 1 73 ? 1.494 -4.426 -4.910 1.00 85.75 73 VAL A CA 1
ATOM 588 C C . VA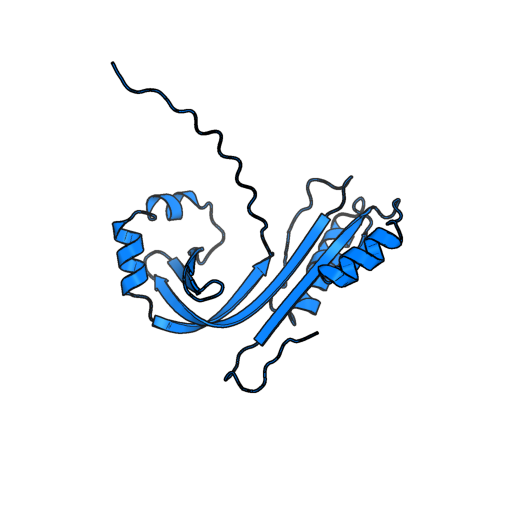L A 1 73 ? 0.361 -4.338 -5.917 1.00 85.75 73 VAL A C 1
ATOM 590 O O . VAL A 1 73 ? -0.568 -3.559 -5.729 1.00 85.75 73 VAL A O 1
ATOM 593 N N . THR A 1 74 ? 0.444 -5.116 -6.996 1.00 83.81 74 THR A N 1
ATOM 594 C CA . THR A 1 74 ? -0.591 -5.151 -8.026 1.00 83.81 74 THR A CA 1
ATOM 595 C C . THR A 1 74 ? -0.672 -6.519 -8.699 1.00 83.81 74 THR A C 1
ATOM 597 O O . THR A 1 74 ? 0.319 -7.252 -8.783 1.00 83.81 74 THR A O 1
ATOM 600 N N . LYS A 1 75 ? -1.872 -6.833 -9.196 1.00 84.88 75 LYS A N 1
ATOM 601 C CA . LYS A 1 75 ? -2.187 -8.023 -10.000 1.00 84.88 75 LYS A CA 1
ATOM 602 C C . LYS A 1 75 ? -2.260 -7.734 -11.498 1.00 84.88 75 LYS A C 1
ATOM 604 O O . LYS A 1 75 ? -2.227 -8.673 -12.286 1.00 84.88 75 LYS A O 1
ATOM 609 N N . ASP A 1 76 ? -2.336 -6.462 -11.888 1.00 83.31 76 ASP A N 1
ATOM 610 C CA . ASP A 1 76 ? -2.319 -6.044 -13.291 1.00 83.31 76 ASP A CA 1
ATOM 611 C C . ASP A 1 76 ? -1.623 -4.685 -13.465 1.00 83.31 76 ASP A C 1
ATOM 613 O O . ASP A 1 76 ? -1.433 -3.915 -12.520 1.00 83.31 76 ASP A O 1
ATOM 617 N N . VAL A 1 77 ? -1.210 -4.405 -14.694 1.00 79.06 77 VAL A N 1
ATOM 618 C CA . VAL A 1 77 ? -0.699 -3.108 -15.131 1.00 79.06 77 VAL A CA 1
ATOM 619 C C . VAL A 1 77 ? -1.450 -2.754 -16.409 1.00 79.06 77 VAL A C 1
ATOM 621 O O . VAL A 1 77 ? -1.230 -3.366 -17.456 1.00 79.06 77 VAL A O 1
ATOM 624 N N . GLU A 1 78 ? -2.364 -1.789 -16.307 1.00 72.81 78 GLU A N 1
ATOM 625 C CA . GLU A 1 78 ? -3.239 -1.393 -17.418 1.00 72.81 78 GLU A CA 1
ATOM 626 C C . GLU A 1 78 ? -2.485 -0.596 -18.491 1.00 72.81 78 GLU A C 1
ATOM 628 O O . GLU A 1 78 ? -2.602 -0.888 -19.680 1.00 72.81 78 GLU A O 1
ATOM 633 N N . LYS A 1 79 ? -1.670 0.386 -18.078 1.00 73.56 79 LYS A N 1
ATOM 634 C CA . LYS A 1 79 ? -0.865 1.225 -18.980 1.00 73.56 79 LYS A CA 1
ATOM 635 C C . LYS A 1 79 ? 0.580 0.741 -19.019 1.00 73.56 79 LYS A C 1
ATOM 637 O O . LYS A 1 79 ? 1.322 0.891 -18.052 1.00 73.56 79 LYS A O 1
ATOM 642 N N . THR A 1 80 ? 0.966 0.149 -20.145 1.00 73.44 80 THR A N 1
ATOM 643 C CA . THR A 1 80 ? 2.284 -0.478 -20.365 1.00 73.44 80 THR A CA 1
ATOM 644 C C . THR A 1 80 ? 3.223 0.337 -21.257 1.00 73.44 80 THR A C 1
ATOM 646 O O . THR A 1 80 ? 4.356 -0.068 -21.511 1.00 73.44 80 THR A O 1
ATOM 649 N N . ASP A 1 81 ? 2.731 1.448 -21.792 1.00 73.25 81 ASP A N 1
ATOM 650 C CA . ASP A 1 81 ? 3.424 2.376 -22.687 1.00 73.25 81 ASP A CA 1
ATOM 651 C C . ASP A 1 81 ? 4.123 3.525 -21.938 1.00 73.25 81 ASP A C 1
ATOM 653 O O . ASP A 1 81 ? 5.059 4.128 -22.464 1.00 73.25 81 ASP A O 1
ATOM 657 N N . GLY A 1 82 ? 3.706 3.798 -20.700 1.00 76.56 82 GLY A N 1
ATOM 658 C CA . GLY A 1 82 ? 4.266 4.831 -19.832 1.00 76.56 82 GLY A CA 1
ATOM 659 C C . GLY A 1 82 ? 5.256 4.323 -18.779 1.00 76.56 82 GLY A C 1
ATOM 660 O O . GLY A 1 82 ? 5.601 3.144 -18.703 1.00 76.56 82 GLY A O 1
ATOM 661 N N . ALA A 1 83 ? 5.712 5.250 -17.934 1.00 81.12 83 ALA A N 1
ATOM 662 C CA . ALA A 1 83 ? 6.467 4.926 -16.730 1.00 81.12 83 ALA A CA 1
ATOM 663 C C . ALA A 1 83 ? 5.519 4.687 -15.544 1.00 81.12 83 ALA A C 1
ATOM 665 O O . ALA A 1 83 ? 4.508 5.372 -15.398 1.00 81.12 83 ALA A O 1
ATOM 666 N N . LEU A 1 84 ? 5.872 3.743 -14.674 1.00 83.38 84 LEU A N 1
ATOM 667 C CA . LEU A 1 84 ? 5.120 3.382 -13.478 1.00 83.38 84 LEU A CA 1
ATOM 668 C C . LEU A 1 84 ? 5.923 3.748 -12.228 1.00 83.38 84 LEU A C 1
ATOM 670 O O . LEU A 1 84 ? 7.028 3.249 -12.012 1.00 83.38 84 LEU A O 1
ATOM 674 N N . ILE A 1 85 ? 5.352 4.598 -11.379 1.00 85.00 85 ILE A N 1
ATOM 675 C CA . ILE A 1 85 ? 5.894 4.891 -10.052 1.00 85.00 85 ILE A CA 1
ATOM 676 C C . ILE A 1 85 ? 5.318 3.877 -9.071 1.00 85.00 85 ILE A C 1
ATOM 678 O O . ILE A 1 85 ? 4.108 3.820 -8.869 1.00 85.00 85 ILE A O 1
ATOM 682 N N . VAL A 1 86 ? 6.191 3.105 -8.430 1.00 84.50 86 VAL A N 1
ATOM 683 C CA . VAL A 1 86 ? 5.809 2.158 -7.386 1.00 84.50 86 VAL A CA 1
ATOM 684 C C . VAL A 1 86 ? 6.483 2.562 -6.091 1.00 84.50 86 VAL A C 1
ATOM 686 O O . VAL A 1 86 ? 7.690 2.782 -6.025 1.00 84.50 86 VAL A O 1
ATOM 689 N N . ASN A 1 87 ? 5.693 2.636 -5.033 1.00 83.94 87 ASN A N 1
ATOM 690 C CA . ASN A 1 87 ? 6.174 2.969 -3.708 1.00 83.94 87 ASN A CA 1
ATOM 691 C C . ASN A 1 87 ? 5.719 1.882 -2.739 1.00 83.94 87 ASN A C 1
ATOM 693 O O . ASN A 1 87 ? 4.525 1.599 -2.666 1.00 83.94 87 ASN A O 1
ATOM 697 N N . ALA A 1 88 ? 6.647 1.308 -1.984 1.00 83.56 88 ALA A N 1
ATOM 698 C CA . ALA A 1 88 ? 6.383 0.248 -1.021 1.00 83.56 88 ALA A CA 1
ATOM 699 C C . ALA A 1 88 ? 6.699 0.749 0.390 1.00 83.56 88 ALA A C 1
ATOM 701 O O . ALA A 1 88 ? 7.811 1.219 0.652 1.00 83.56 88 ALA A O 1
ATOM 702 N N . MET A 1 89 ? 5.721 0.668 1.294 1.00 84.75 89 MET A N 1
ATOM 703 C CA . MET A 1 89 ? 5.856 1.133 2.671 1.00 84.75 89 MET A CA 1
ATOM 704 C C . MET A 1 89 ? 5.431 0.050 3.663 1.00 84.75 89 MET A C 1
ATOM 706 O O . MET A 1 89 ? 4.402 -0.601 3.489 1.00 84.75 89 MET A O 1
ATOM 710 N N . PHE A 1 90 ? 6.208 -0.094 4.734 1.00 82.19 90 PHE A N 1
ATOM 711 C CA . PHE A 1 90 ? 5.886 -0.923 5.889 1.00 82.19 90 PHE A CA 1
ATOM 712 C C . PHE A 1 90 ? 6.178 -0.171 7.188 1.00 82.19 90 PHE A C 1
ATOM 714 O O . PHE A 1 90 ? 7.299 0.301 7.407 1.00 82.19 90 PHE A O 1
ATOM 721 N N . PHE A 1 91 ? 5.182 -0.105 8.070 1.00 83.25 91 PHE A N 1
ATOM 722 C CA . PHE A 1 91 ? 5.271 0.544 9.375 1.00 83.25 91 PHE A CA 1
ATOM 723 C C . PHE A 1 91 ? 4.795 -0.379 10.474 1.00 83.25 91 PHE A C 1
ATOM 725 O O . PHE A 1 91 ? 3.683 -0.890 10.420 1.00 83.25 91 PHE A O 1
ATOM 732 N N . LYS A 1 92 ? 5.590 -0.527 11.530 1.00 83.31 92 LYS A N 1
ATOM 733 C CA . LYS A 1 92 ? 5.152 -1.194 12.757 1.00 83.31 92 LYS A CA 1
ATOM 734 C C . LYS A 1 92 ? 5.285 -0.249 13.936 1.00 83.31 92 LYS A C 1
ATOM 736 O O . LYS A 1 92 ? 6.403 0.106 14.313 1.00 83.31 92 LYS A O 1
ATOM 741 N N . ARG A 1 93 ? 4.150 0.178 14.501 1.00 84.38 93 ARG A N 1
ATOM 742 C CA . ARG A 1 93 ? 4.086 1.125 15.631 1.00 84.38 93 ARG A CA 1
ATOM 743 C C . ARG A 1 93 ? 2.847 0.922 16.483 1.00 84.38 93 ARG A C 1
ATOM 745 O O . ARG A 1 93 ? 1.969 0.133 16.155 1.00 84.38 93 ARG A O 1
ATOM 752 N N . LEU A 1 94 ? 2.789 1.667 17.583 1.00 87.44 94 LEU A N 1
ATOM 753 C CA . LEU A 1 94 ? 1.566 1.855 18.345 1.00 87.44 94 LEU A CA 1
ATOM 754 C C . LEU A 1 94 ? 0.639 2.824 17.605 1.00 87.44 94 LEU A C 1
ATOM 756 O O . LEU A 1 94 ? 0.953 4.010 17.499 1.00 87.44 94 LEU A O 1
ATOM 760 N N . TYR A 1 95 ? -0.490 2.305 17.137 1.00 90.44 95 TYR A N 1
ATOM 761 C CA . TYR A 1 95 ? -1.580 3.068 16.535 1.00 90.44 95 TYR A CA 1
ATOM 762 C C . TYR A 1 95 ? -2.860 2.871 17.344 1.00 90.44 95 TYR A C 1
ATOM 764 O O . TYR A 1 95 ? -2.998 1.881 18.068 1.00 90.44 95 TYR A O 1
ATOM 772 N N . ASN A 1 96 ? -3.786 3.820 17.240 1.00 93.00 96 ASN A N 1
ATOM 773 C CA . ASN A 1 96 ? -5.147 3.621 17.718 1.00 93.00 96 ASN A CA 1
ATOM 774 C C . ASN A 1 96 ? -5.835 2.679 16.726 1.00 93.00 96 ASN A C 1
ATOM 776 O O . ASN A 1 96 ? -5.870 2.955 15.530 1.00 93.00 96 ASN A O 1
ATOM 780 N N . TYR A 1 97 ? -6.292 1.533 17.219 1.00 94.81 97 TYR A N 1
ATOM 781 C CA . TYR A 1 97 ? -6.802 0.446 16.394 1.00 94.81 97 TYR A CA 1
ATOM 782 C C . TYR A 1 97 ? -8.072 -0.140 16.995 1.00 94.81 97 TYR A C 1
ATOM 784 O O . TYR A 1 97 ? -8.171 -0.312 18.217 1.00 94.81 97 TYR A O 1
ATOM 792 N N . TYR A 1 98 ? -9.011 -0.482 16.123 1.00 95.75 98 TYR A N 1
ATOM 793 C CA . TYR A 1 98 ? -10.229 -1.203 16.446 1.00 95.75 98 TYR A CA 1
ATOM 794 C C . TYR A 1 98 ? -10.467 -2.311 15.416 1.00 95.75 98 TYR A C 1
ATOM 796 O O . TYR A 1 98 ? -10.292 -2.092 14.220 1.00 95.75 98 TYR A O 1
ATOM 804 N N . ASP A 1 99 ? -10.849 -3.487 15.905 1.00 94.88 99 ASP A N 1
ATOM 805 C CA . ASP A 1 99 ? -11.296 -4.617 15.092 1.00 94.88 99 ASP A CA 1
ATOM 806 C C . ASP A 1 99 ? -12.791 -4.783 15.347 1.00 94.88 99 ASP A C 1
ATOM 808 O O . ASP A 1 99 ? -13.207 -4.995 16.493 1.00 94.88 99 ASP A O 1
ATOM 812 N N . ASP A 1 100 ? -13.591 -4.592 14.308 1.00 94.19 100 ASP A N 1
ATOM 813 C CA . ASP A 1 100 ? -15.031 -4.776 14.353 1.00 94.19 100 ASP A CA 1
ATOM 814 C C . ASP A 1 100 ? -15.350 -6.174 13.824 1.00 94.19 100 ASP A C 1
ATOM 816 O O . ASP A 1 100 ? -15.550 -6.382 12.627 1.00 94.19 100 ASP A O 1
ATOM 820 N N . GLU A 1 101 ? -15.354 -7.157 14.726 1.00 92.50 101 GLU A N 1
ATOM 821 C CA . GLU A 1 101 ? -15.619 -8.557 14.375 1.00 92.50 101 GLU A CA 1
ATOM 822 C C . GLU A 1 101 ? -17.030 -8.758 13.797 1.00 92.50 101 GLU A C 1
ATOM 824 O O . GLU A 1 101 ? -17.232 -9.650 12.971 1.00 92.50 101 GLU A O 1
ATOM 829 N N . ALA A 1 102 ? -17.995 -7.919 14.196 1.00 91.38 102 ALA A N 1
ATOM 830 C CA . ALA A 1 102 ? -19.369 -7.981 13.707 1.00 91.38 102 ALA A CA 1
ATOM 831 C C . ALA A 1 102 ? -19.463 -7.485 12.258 1.00 91.38 102 ALA A C 1
ATOM 833 O O . ALA A 1 102 ? -20.012 -8.177 11.402 1.00 91.38 102 ALA A O 1
ATOM 834 N N . GLU A 1 103 ? -18.858 -6.329 11.971 1.00 90.38 103 GLU A N 1
ATOM 835 C CA . GLU A 1 103 ? -18.848 -5.728 10.628 1.00 90.38 103 GLU A CA 1
ATOM 836 C C . GLU A 1 103 ? -17.700 -6.227 9.731 1.00 90.38 103 GLU A C 1
ATOM 838 O O . GLU A 1 103 ? -17.580 -5.814 8.569 1.00 90.38 103 GLU A O 1
ATOM 843 N N . LYS A 1 104 ? -16.867 -7.132 10.262 1.00 92.94 104 LYS A N 1
ATOM 844 C CA . LYS A 1 104 ? -15.691 -7.740 9.621 1.00 92.94 104 LYS A CA 1
ATOM 845 C C . LYS A 1 104 ? -14.760 -6.703 8.995 1.00 92.94 104 LYS A C 1
ATOM 847 O O . LYS A 1 104 ? -14.351 -6.844 7.839 1.00 92.94 104 LYS A O 1
ATOM 852 N N . LEU A 1 105 ? -14.447 -5.653 9.746 1.00 94.19 105 LEU A N 1
ATOM 853 C CA . LEU A 1 105 ? -13.569 -4.578 9.297 1.00 94.19 105 LEU A CA 1
ATOM 854 C C . LEU A 1 105 ? -12.601 -4.140 10.389 1.00 94.19 105 LEU A C 1
ATOM 856 O O . LEU A 1 105 ? -12.846 -4.293 11.583 1.00 94.19 105 LEU A O 1
ATOM 860 N N . GLN A 1 106 ? -11.505 -3.540 9.958 1.00 93.31 106 GLN A N 1
ATOM 861 C CA . GLN A 1 106 ? -10.466 -2.988 10.805 1.00 93.31 106 GLN A CA 1
ATOM 862 C C . GLN A 1 106 ? -10.394 -1.486 10.600 1.00 93.31 106 GLN A C 1
ATOM 864 O O . GLN A 1 106 ? -10.441 -0.992 9.473 1.00 93.31 106 GLN A O 1
ATOM 869 N N . VAL A 1 107 ? -10.235 -0.759 11.701 1.00 95.00 107 VAL A N 1
ATOM 870 C CA . VAL A 1 107 ? -10.068 0.690 11.685 1.00 95.00 107 VAL A CA 1
ATOM 871 C C . VAL A 1 107 ? -8.765 1.053 12.377 1.00 95.00 107 VAL A C 1
ATOM 873 O O . VAL A 1 107 ? -8.531 0.663 13.523 1.00 95.00 107 VAL A O 1
ATOM 876 N N . VAL A 1 108 ? -7.915 1.819 11.698 1.00 93.38 108 VAL A N 1
ATOM 877 C CA . VAL A 1 108 ? -6.644 2.294 12.250 1.00 93.38 108 VAL A CA 1
ATOM 878 C C . VAL A 1 108 ? -6.479 3.790 12.043 1.00 93.38 108 VAL A C 1
ATOM 880 O O . VAL A 1 108 ? -6.597 4.301 10.934 1.00 93.38 108 VAL A O 1
ATOM 883 N N . GLU A 1 109 ? -6.177 4.502 13.122 1.00 91.19 109 GLU A N 1
ATOM 884 C CA . GLU A 1 109 ? -5.854 5.922 13.091 1.00 91.19 109 GLU A CA 1
ATOM 885 C C . GLU A 1 109 ? -4.330 6.108 13.125 1.00 91.19 109 GLU A C 1
ATOM 887 O O . GLU A 1 109 ? -3.626 5.712 14.064 1.00 91.19 109 GLU A O 1
ATOM 892 N N . MET A 1 110 ? -3.824 6.758 12.079 1.00 85.62 110 MET A N 1
ATOM 893 C CA . MET A 1 110 ? -2.425 7.101 11.888 1.00 85.62 110 MET A CA 1
ATOM 894 C C . MET A 1 110 ? -2.228 8.618 12.019 1.00 85.62 110 MET A C 1
ATOM 896 O O . MET A 1 110 ? -2.652 9.364 11.134 1.00 85.62 110 MET A O 1
ATOM 900 N N . PRO A 1 111 ? -1.548 9.107 13.072 1.00 82.06 111 PRO A N 1
ATOM 901 C CA . PRO A 1 111 ? -1.253 10.530 13.197 1.00 82.06 111 PRO A CA 1
ATOM 902 C C . PRO A 1 111 ? -0.274 10.978 12.104 1.00 82.06 111 PRO A C 1
ATOM 904 O O . PRO A 1 111 ? 0.751 10.326 11.872 1.00 82.06 111 PRO A O 1
ATOM 907 N N . LEU A 1 112 ? -0.577 12.109 11.469 1.00 74.75 112 LEU A N 1
ATOM 908 C CA . LEU A 1 112 ? 0.287 12.776 10.497 1.00 74.75 112 LEU A CA 1
ATOM 909 C C . LEU A 1 112 ? 1.366 13.615 11.205 1.00 74.75 112 LEU A C 1
ATOM 911 O O . LEU A 1 112 ? 1.471 13.642 12.439 1.00 74.75 112 LEU A O 1
ATOM 915 N N . ALA A 1 113 ? 2.207 14.289 10.414 1.00 67.25 113 ALA A N 1
ATOM 916 C CA . ALA A 1 113 ? 3.269 15.146 10.930 1.00 67.25 113 ALA A CA 1
ATOM 917 C C . ALA A 1 113 ? 2.723 16.153 11.960 1.00 67.25 113 ALA A C 1
ATOM 919 O O . ALA A 1 113 ? 1.647 16.724 11.798 1.00 67.25 113 ALA A O 1
ATOM 920 N N . HIS A 1 114 ? 3.467 16.329 13.054 1.00 65.88 114 HIS A N 1
ATOM 921 C CA . HIS A 1 114 ? 3.134 17.223 14.172 1.00 65.88 114 HIS A CA 1
ATOM 922 C C . HIS A 1 114 ? 1.839 16.901 14.945 1.00 65.88 114 HIS A C 1
ATOM 924 O O . HIS A 1 114 ? 1.489 17.653 15.848 1.00 65.88 114 HIS A O 1
ATOM 930 N N . LYS A 1 115 ? 1.167 15.768 14.669 1.00 64.69 115 LYS A N 1
ATOM 931 C CA . LYS A 1 115 ? -0.067 15.315 15.353 1.00 64.69 115 LYS A CA 1
ATOM 932 C C . LYS A 1 115 ? -1.228 16.320 15.317 1.00 64.69 115 LYS A C 1
ATOM 934 O O . LYS A 1 115 ? -2.141 16.224 16.130 1.00 64.69 115 LYS A O 1
ATOM 939 N N . LEU A 1 116 ? -1.201 17.267 14.381 1.00 69.94 116 LEU A N 1
ATOM 940 C CA . LEU A 1 116 ? -2.293 18.224 14.179 1.00 69.94 116 LEU A CA 1
ATOM 941 C C . LEU A 1 116 ? -3.465 17.594 13.419 1.00 69.94 116 LEU A C 1
ATOM 943 O O . LEU A 1 116 ? -4.582 18.100 13.444 1.00 69.94 116 LEU A O 1
ATOM 947 N N . SER A 1 117 ? -3.213 16.485 12.728 1.00 75.44 117 SER A N 1
ATOM 948 C CA . SER A 1 117 ? -4.215 15.736 11.981 1.00 75.44 117 SER A CA 1
ATOM 949 C C . SER A 1 117 ? -3.868 14.252 11.994 1.00 75.44 117 SER A C 1
ATOM 951 O O . SER A 1 117 ? -2.695 13.881 12.105 1.00 75.44 117 SER A O 1
ATOM 953 N N . SER A 1 118 ? -4.886 13.411 11.855 1.00 82.50 118 SER A N 1
ATOM 954 C CA . SER A 1 118 ? -4.755 11.961 11.736 1.00 82.50 118 SER A CA 1
ATOM 955 C C . SER A 1 118 ? -5.469 11.484 10.478 1.00 82.50 118 SER A C 1
ATOM 957 O O . SER A 1 118 ? -6.517 12.013 10.116 1.00 82.50 118 SER A O 1
ATOM 959 N N . MET A 1 119 ? -4.911 10.469 9.829 1.00 85.94 119 MET A N 1
ATOM 960 C CA . MET A 1 119 ? -5.559 9.729 8.752 1.00 85.94 119 MET A CA 1
ATOM 961 C C . MET A 1 119 ? -6.147 8.441 9.329 1.00 85.94 119 MET A C 1
ATOM 963 O O . MET A 1 119 ? -5.449 7.719 10.040 1.00 85.94 119 MET A O 1
ATOM 967 N N . ILE A 1 120 ? -7.417 8.157 9.044 1.00 89.06 120 ILE A N 1
ATOM 968 C CA . ILE A 1 120 ? -8.089 6.926 9.474 1.00 89.06 120 ILE A CA 1
ATOM 969 C C . ILE A 1 120 ? -8.222 6.008 8.262 1.00 89.06 120 ILE A C 1
ATOM 971 O O . ILE A 1 120 ? -8.807 6.401 7.257 1.00 89.06 120 ILE A O 1
ATOM 975 N N . PHE A 1 121 ? -7.698 4.790 8.365 1.00 89.81 121 PHE A N 1
ATOM 976 C CA . PHE A 1 121 ? -7.940 3.730 7.392 1.00 89.81 121 PHE A CA 1
ATOM 977 C C . PHE A 1 121 ? -9.039 2.813 7.911 1.00 89.81 121 PHE A C 1
ATOM 979 O O . PHE A 1 121 ? -8.978 2.376 9.060 1.00 89.81 121 PHE A O 1
ATOM 986 N N . ILE A 1 122 ? -10.012 2.514 7.054 1.00 92.44 122 ILE A N 1
ATOM 987 C CA . ILE A 1 122 ? -11.082 1.544 7.292 1.00 92.44 122 ILE A CA 1
ATOM 988 C C . ILE A 1 122 ? -10.922 0.471 6.223 1.00 92.44 122 ILE A C 1
ATOM 990 O O . ILE A 1 122 ? -10.972 0.782 5.034 1.00 92.44 122 ILE A O 1
ATOM 994 N N . MET A 1 123 ? -10.671 -0.766 6.635 1.00 90.56 123 MET A N 1
ATOM 995 C CA . MET A 1 123 ? -10.352 -1.860 5.721 1.00 90.56 123 MET A CA 1
ATOM 996 C C . MET A 1 123 ? -11.221 -3.077 6.037 1.00 90.56 123 MET A C 1
ATOM 998 O O . MET A 1 123 ? -11.214 -3.523 7.183 1.00 90.56 123 MET A O 1
ATOM 1002 N N . PRO A 1 124 ? -11.960 -3.631 5.064 1.00 92.38 124 PRO A N 1
ATOM 1003 C CA . PRO A 1 124 ? -12.642 -4.903 5.258 1.00 92.38 124 PRO A CA 1
ATOM 1004 C C . PRO A 1 124 ? -11.627 -6.044 5.422 1.00 92.38 124 PRO A C 1
ATOM 1006 O O . PRO A 1 124 ? -10.548 -6.030 4.828 1.00 92.38 124 PRO A O 1
ATOM 1009 N N . ASN A 1 125 ? -11.982 -7.062 6.206 1.00 90.06 125 ASN A N 1
ATOM 1010 C CA . ASN A 1 125 ? -11.115 -8.220 6.474 1.00 90.06 125 ASN A CA 1
ATOM 1011 C C . ASN A 1 125 ? -10.963 -9.152 5.259 1.00 90.06 125 ASN A C 1
ATOM 1013 O O . ASN A 1 125 ? -10.096 -10.029 5.238 1.00 90.06 125 ASN A O 1
ATOM 1017 N N . HIS A 1 126 ? -11.816 -8.977 4.252 1.00 87.62 126 HIS A N 1
ATOM 1018 C CA . HIS A 1 126 ? -11.816 -9.735 3.011 1.00 87.62 126 HIS A CA 1
ATOM 1019 C C . HIS A 1 126 ? -11.853 -8.777 1.822 1.00 87.62 126 HIS A C 1
ATOM 1021 O O . HIS A 1 126 ? -12.324 -7.648 1.932 1.00 87.62 126 HIS A O 1
ATOM 1027 N N . VAL A 1 127 ? -11.353 -9.235 0.675 1.00 84.62 127 VAL A N 1
ATOM 1028 C CA . VAL A 1 127 ? -11.414 -8.456 -0.563 1.00 84.62 127 VAL A CA 1
ATOM 1029 C C . VAL A 1 127 ? -12.864 -8.427 -1.041 1.00 84.62 127 VAL A C 1
ATOM 1031 O O . VAL A 1 127 ? -13.392 -9.448 -1.478 1.00 84.62 127 VAL A O 1
ATOM 1034 N N . GLU A 1 128 ? -13.494 -7.262 -0.945 1.00 85.19 128 GLU A N 1
ATOM 1035 C CA . GLU A 1 128 ? -14.872 -7.009 -1.365 1.00 85.19 128 GLU A CA 1
ATOM 1036 C C . GLU A 1 128 ? -15.006 -5.593 -1.957 1.00 85.19 128 GLU A C 1
ATOM 1038 O O . GLU A 1 128 ? -14.182 -4.723 -1.648 1.00 85.19 128 GLU A O 1
ATOM 1043 N N . PRO A 1 129 ? -16.024 -5.340 -2.801 1.00 88.62 129 PRO A N 1
ATOM 1044 C CA . PRO A 1 129 ? -16.412 -3.982 -3.166 1.00 88.62 129 PRO A CA 1
ATOM 1045 C C . PRO A 1 129 ? -16.704 -3.131 -1.924 1.00 88.62 129 PRO A C 1
ATOM 1047 O O . PRO A 1 129 ? -17.301 -3.600 -0.953 1.00 88.62 129 PRO A O 1
ATOM 1050 N N . LEU A 1 130 ? -16.301 -1.859 -1.947 1.00 90.25 130 LEU A N 1
ATOM 1051 C CA . LEU A 1 130 ? -16.398 -0.993 -0.769 1.00 90.25 130 LEU A CA 1
ATOM 1052 C C . LEU A 1 130 ? -17.811 -0.462 -0.496 1.00 90.25 130 LEU A C 1
ATOM 1054 O O . LEU A 1 130 ? -18.013 0.133 0.559 1.00 90.25 130 LEU A O 1
ATOM 1058 N N . GLU A 1 131 ? -18.805 -0.727 -1.352 1.00 90.94 131 GLU A N 1
ATOM 1059 C CA . GLU A 1 131 ? -20.154 -0.150 -1.213 1.00 90.94 131 GLU A CA 1
ATOM 1060 C C . GLU A 1 131 ? -20.796 -0.456 0.151 1.00 90.94 131 GLU A C 1
ATOM 1062 O O . GLU A 1 131 ? -21.527 0.362 0.712 1.00 90.94 131 GLU A O 1
ATOM 1067 N N . ARG A 1 132 ? -20.529 -1.642 0.718 1.00 92.19 132 ARG A N 1
ATOM 1068 C CA . ARG A 1 132 ? -20.992 -2.009 2.065 1.00 92.19 132 ARG A CA 1
ATOM 1069 C C . ARG A 1 132 ? -20.344 -1.131 3.135 1.00 92.19 132 ARG A C 1
ATOM 1071 O O . ARG A 1 132 ? -21.040 -0.608 4.001 1.00 92.19 132 ARG A O 1
ATOM 1078 N N . VAL A 1 133 ? -19.022 -0.975 3.070 1.00 91.25 133 VAL A N 1
ATOM 1079 C CA . VAL A 1 133 ? -18.242 -0.168 4.019 1.00 91.25 133 VAL A CA 1
ATOM 1080 C C . VAL A 1 133 ? -18.646 1.303 3.921 1.00 91.25 133 VAL A C 1
ATOM 1082 O O . VAL A 1 133 ? -18.815 1.959 4.944 1.00 91.25 133 VAL A O 1
ATOM 1085 N N . GLU A 1 134 ? -18.885 1.804 2.711 1.00 91.44 134 GLU A N 1
ATOM 1086 C CA . GLU A 1 134 ? -19.365 3.166 2.458 1.00 91.44 134 GLU A CA 1
ATOM 1087 C C . GLU A 1 134 ? -20.745 3.421 3.073 1.00 91.44 134 GLU A C 1
ATOM 1089 O O . GLU A 1 134 ? -20.958 4.466 3.682 1.00 91.44 134 GLU A O 1
ATOM 1094 N N . LYS A 1 135 ? -21.671 2.455 3.001 1.00 91.69 135 LYS A N 1
ATOM 1095 C CA . LYS A 1 135 ? -22.988 2.563 3.661 1.00 91.69 135 LYS A CA 1
ATOM 1096 C C . LYS A 1 135 ? -22.888 2.611 5.186 1.00 91.69 135 LYS A C 1
ATOM 1098 O O . LYS A 1 135 ? -23.689 3.285 5.831 1.00 91.69 135 LYS A O 1
ATOM 1103 N N . LEU A 1 136 ? -21.920 1.901 5.764 1.00 90.25 136 LEU A N 1
ATOM 1104 C CA . LEU A 1 136 ? -21.639 1.941 7.202 1.00 90.25 136 LEU A CA 1
ATOM 1105 C C . LEU A 1 136 ? -20.934 3.240 7.610 1.00 90.25 136 LEU A C 1
ATOM 1107 O O . LEU A 1 136 ? -21.048 3.677 8.757 1.00 90.25 136 LEU A O 1
ATOM 1111 N N . LEU A 1 137 ? -20.208 3.867 6.683 1.00 91.06 137 LEU A N 1
ATOM 1112 C CA . LEU A 1 137 ? -19.431 5.072 6.926 1.00 91.06 137 LEU A CA 1
ATOM 1113 C C . LEU A 1 137 ? -20.336 6.304 7.050 1.00 91.06 137 LEU A C 1
ATOM 1115 O O . LEU A 1 137 ? -20.530 7.081 6.120 1.00 91.06 137 LEU A O 1
ATOM 1119 N N . ASN A 1 138 ? -20.844 6.526 8.259 1.00 92.44 138 ASN A N 1
ATOM 1120 C CA . ASN A 1 138 ? -21.525 7.758 8.641 1.00 92.44 138 ASN A CA 1
ATOM 1121 C C . ASN A 1 138 ? -20.858 8.409 9.867 1.00 92.44 138 ASN A C 1
ATOM 1123 O O . ASN A 1 138 ? -19.988 7.832 10.525 1.00 92.44 138 ASN A O 1
ATOM 1127 N N . ARG A 1 139 ? -21.256 9.648 10.181 1.00 91.06 139 ARG A N 1
ATOM 1128 C CA . ARG A 1 139 ? -20.649 10.442 11.263 1.00 91.06 139 ARG A CA 1
ATOM 1129 C C . ARG A 1 139 ? -20.774 9.775 12.638 1.00 91.06 139 ARG A C 1
ATOM 1131 O O . ARG A 1 139 ? -19.854 9.892 13.446 1.00 91.06 139 ARG A O 1
ATOM 1138 N N . GLU A 1 140 ? -21.896 9.124 12.924 1.00 93.62 140 GLU A N 1
ATOM 1139 C CA . GLU A 1 140 ? -22.147 8.474 14.216 1.00 93.62 140 GLU A CA 1
ATOM 1140 C C . GLU A 1 140 ? -21.323 7.196 14.359 1.00 93.62 140 GLU A C 1
ATOM 1142 O O . GLU A 1 140 ? -20.672 6.980 15.387 1.00 93.62 140 GLU A O 1
ATOM 1147 N N . GLN A 1 141 ? -21.261 6.402 13.291 1.00 92.00 141 GLN A N 1
ATOM 1148 C CA . GLN A 1 141 ? -20.460 5.190 13.236 1.00 92.00 141 GLN A CA 1
ATOM 1149 C C . GLN A 1 141 ? -18.967 5.504 13.340 1.00 92.00 141 GLN A C 1
ATOM 1151 O O . GLN A 1 141 ? -18.259 4.874 14.122 1.00 92.00 141 GLN A O 1
ATOM 1156 N N . LEU A 1 142 ? -18.486 6.541 12.648 1.00 91.12 142 LEU A N 1
ATOM 1157 C CA . LEU A 1 142 ? -17.086 6.958 12.731 1.00 91.12 142 LEU A CA 1
ATOM 1158 C C . LEU A 1 142 ? -16.701 7.387 14.155 1.00 91.12 142 LEU A C 1
ATOM 1160 O O . LEU A 1 142 ? -15.640 7.007 14.648 1.00 91.12 142 LEU A O 1
ATOM 1164 N N . LYS A 1 143 ? -17.577 8.130 14.849 1.00 92.00 143 LYS A N 1
ATOM 1165 C CA . LYS A 1 143 ? -17.388 8.472 16.271 1.00 92.00 143 LYS A CA 1
ATOM 1166 C C . LYS A 1 143 ? -17.382 7.231 17.164 1.00 92.00 143 LYS A C 1
ATOM 1168 O O . LYS A 1 143 ? -16.593 7.160 18.105 1.00 92.00 143 LYS A O 1
ATOM 1173 N N . THR A 1 144 ? -18.243 6.263 16.865 1.00 94.06 144 THR A N 1
ATOM 1174 C CA . THR A 1 144 ? -18.326 4.988 17.588 1.00 94.06 144 THR A CA 1
ATOM 1175 C C . THR A 1 144 ? -17.051 4.170 17.418 1.00 94.06 144 THR A C 1
ATOM 1177 O O . THR A 1 144 ? -16.497 3.687 18.402 1.00 94.06 144 THR A O 1
ATOM 1180 N N . TRP A 1 145 ? -16.531 4.051 16.197 1.00 94.62 145 TRP A N 1
ATOM 1181 C CA . TRP A 1 145 ? -15.252 3.391 15.957 1.00 94.62 145 TRP A CA 1
ATOM 1182 C C . TRP A 1 145 ? -14.112 4.121 16.661 1.00 94.62 145 TRP A C 1
ATOM 1184 O O . TRP A 1 145 ? -13.357 3.484 17.390 1.00 94.62 145 TRP A O 1
ATOM 1194 N N . ALA A 1 146 ? -14.034 5.450 16.532 1.00 90.88 146 ALA A N 1
ATOM 1195 C CA . ALA A 1 146 ? -13.000 6.258 17.177 1.00 90.88 146 ALA A CA 1
ATOM 1196 C C . ALA A 1 146 ? -12.988 6.108 18.710 1.00 90.88 146 ALA A C 1
ATOM 1198 O O . ALA A 1 146 ? -11.915 6.014 19.301 1.00 90.88 146 ALA A O 1
ATOM 1199 N N . SER A 1 147 ? -14.155 6.022 19.362 1.00 94.12 147 SER A N 1
ATOM 1200 C CA . SER A 1 147 ? -14.238 5.840 20.821 1.00 94.12 147 SER A CA 1
ATOM 1201 C C . SER A 1 147 ? -13.857 4.429 21.284 1.00 94.12 147 SER A C 1
ATOM 1203 O O . SER A 1 147 ? -13.387 4.254 22.410 1.00 94.12 147 SER A O 1
ATOM 1205 N N . LYS A 1 148 ? -14.017 3.420 20.420 1.00 95.44 148 LYS A N 1
ATOM 1206 C CA . LYS A 1 148 ? -13.648 2.023 20.695 1.00 95.44 148 LYS A CA 1
ATOM 1207 C C . LYS A 1 148 ? -12.180 1.704 20.400 1.00 95.44 148 LYS A C 1
ATOM 1209 O O . LYS A 1 148 ? -11.700 0.644 20.817 1.00 95.44 148 LYS A O 1
ATOM 1214 N N . MET A 1 149 ? -11.457 2.587 19.706 1.00 94.44 149 MET A N 1
ATOM 1215 C CA . MET A 1 149 ? -10.043 2.378 19.395 1.00 94.44 149 MET A CA 1
ATOM 1216 C C . MET A 1 149 ? -9.189 2.280 20.655 1.00 94.44 149 MET A C 1
ATOM 1218 O O . MET A 1 149 ? -9.337 3.031 21.618 1.00 94.44 149 MET A O 1
ATOM 1222 N N . LYS A 1 150 ? -8.223 1.363 20.625 1.00 93.81 150 LYS A N 1
ATOM 1223 C CA . LYS A 1 150 ? -7.221 1.205 21.682 1.00 93.81 150 LYS A CA 1
ATOM 1224 C C . LYS A 1 150 ? -5.832 1.242 21.066 1.00 93.81 150 LYS A C 1
ATOM 1226 O O . LYS A 1 150 ? -5.631 0.754 19.955 1.00 93.81 150 LYS A O 1
ATOM 1231 N N . LYS A 1 151 ? -4.853 1.779 21.798 1.00 92.38 151 LYS A N 1
ATOM 1232 C CA . LYS A 1 151 ? -3.451 1.735 21.366 1.00 92.38 151 LYS A CA 1
ATOM 1233 C C . LYS A 1 151 ? -2.987 0.284 21.270 1.00 92.38 151 LYS A C 1
ATOM 1235 O O . LYS A 1 151 ? -2.913 -0.403 22.286 1.00 92.38 151 LYS A O 1
ATOM 1240 N N . ARG A 1 152 ? -2.647 -0.171 20.065 1.00 91.19 152 ARG A N 1
ATOM 1241 C CA . ARG A 1 152 ? -2.095 -1.508 19.804 1.00 91.19 152 ARG A CA 1
ATOM 1242 C C . ARG A 1 152 ? -0.882 -1.420 18.893 1.00 91.19 152 ARG A C 1
ATOM 1244 O O . ARG A 1 152 ? -0.752 -0.480 18.113 1.00 91.19 152 ARG A O 1
ATOM 1251 N N . SER A 1 153 ? 0.020 -2.398 19.001 1.00 88.94 153 SER A N 1
ATOM 1252 C CA . SER A 1 153 ? 1.111 -2.544 18.035 1.00 88.94 153 SER A CA 1
ATOM 1253 C C . SER A 1 153 ? 0.524 -3.092 16.741 1.00 88.94 153 SER A C 1
ATOM 1255 O O . SER A 1 153 ? 0.150 -4.260 16.687 1.0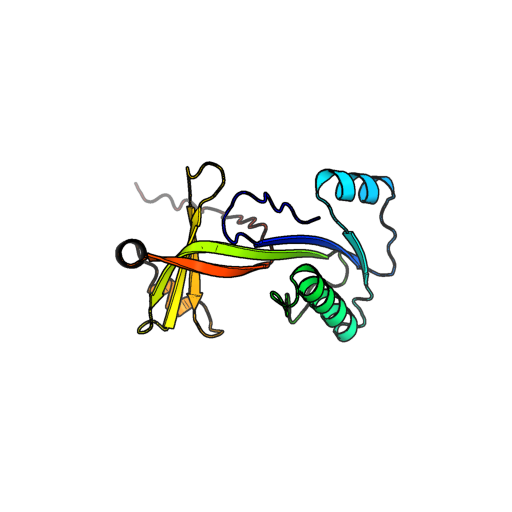0 88.94 153 SER A O 1
ATOM 1257 N N . VAL A 1 154 ? 0.418 -2.238 15.728 1.00 88.94 154 VAL A N 1
ATOM 1258 C CA . VAL A 1 154 ? -0.129 -2.589 14.417 1.00 88.94 154 VAL A CA 1
ATOM 1259 C C . VAL A 1 154 ? 0.983 -2.493 13.385 1.00 88.94 154 VAL A C 1
ATOM 1261 O O . VAL A 1 154 ? 1.790 -1.557 13.394 1.00 88.94 154 VAL A O 1
ATOM 1264 N N . ALA A 1 155 ? 1.040 -3.510 12.532 1.00 86.81 155 ALA A N 1
ATOM 1265 C CA . ALA A 1 155 ? 1.916 -3.580 11.380 1.00 86.81 155 ALA A CA 1
ATOM 1266 C C . ALA A 1 155 ? 1.083 -3.252 10.135 1.00 86.81 155 ALA A C 1
ATOM 1268 O O . ALA A 1 155 ? 0.097 -3.927 9.865 1.00 86.81 155 ALA A O 1
ATOM 1269 N N . ILE A 1 156 ? 1.458 -2.196 9.423 1.00 84.62 156 ILE A N 1
ATOM 1270 C CA . ILE A 1 156 ? 0.736 -1.643 8.281 1.00 84.62 156 ILE A CA 1
ATOM 1271 C C . ILE A 1 156 ? 1.646 -1.746 7.064 1.00 84.62 156 ILE A C 1
ATOM 1273 O O . ILE A 1 156 ? 2.774 -1.251 7.094 1.00 84.62 156 ILE A O 1
ATOM 1277 N N . SER A 1 157 ? 1.138 -2.357 6.001 1.00 84.25 157 SER A N 1
ATOM 1278 C CA . SER A 1 157 ? 1.794 -2.444 4.698 1.00 84.25 157 SER A CA 1
ATOM 1279 C C . SER A 1 157 ? 0.906 -1.747 3.683 1.00 84.25 157 SER A C 1
ATOM 1281 O O . SER A 1 157 ? -0.236 -2.155 3.501 1.00 84.25 157 SER A O 1
ATOM 1283 N N . LEU A 1 158 ? 1.402 -0.687 3.050 1.00 80.12 158 LEU A N 1
ATOM 1284 C CA . LEU A 1 158 ? 0.620 0.092 2.091 1.00 80.12 158 LEU A CA 1
ATOM 1285 C C . LEU A 1 158 ? 1.484 0.471 0.884 1.00 80.12 158 LEU A C 1
ATOM 1287 O O . LEU A 1 158 ? 2.661 0.814 1.056 1.00 80.12 158 LEU A O 1
ATOM 1291 N N . PRO A 1 159 ? 0.922 0.471 -0.335 1.00 70.50 159 PRO A N 1
ATOM 1292 C CA . PRO A 1 159 ? 1.504 1.243 -1.417 1.00 70.50 159 PRO A CA 1
ATOM 1293 C C . PRO A 1 159 ? 1.375 2.738 -1.081 1.00 70.50 159 PRO A C 1
ATOM 1295 O O . PRO A 1 159 ? 0.352 3.177 -0.553 1.00 70.50 159 PRO A O 1
ATOM 1298 N N . LYS A 1 160 ? 2.398 3.554 -1.363 1.00 64.44 160 LYS A N 1
ATOM 1299 C CA . LYS A 1 160 ? 2.261 5.015 -1.197 1.00 64.44 160 LYS A CA 1
ATOM 1300 C C . LYS A 1 160 ? 1.322 5.531 -2.283 1.00 64.44 160 LYS A C 1
ATOM 1302 O O . LYS A 1 160 ? 1.720 5.635 -3.444 1.00 64.44 160 LYS A O 1
ATOM 1307 N N . VAL A 1 161 ? 0.097 5.857 -1.897 1.00 54.94 161 VAL A N 1
ATOM 1308 C CA . VAL A 1 161 ? -0.885 6.486 -2.778 1.00 54.94 161 VAL A CA 1
ATOM 1309 C C . VAL A 1 161 ? -0.649 7.996 -2.760 1.00 54.94 161 VAL A C 1
ATOM 1311 O O . VAL A 1 161 ? -0.658 8.616 -1.698 1.00 54.94 161 VAL A O 1
ATOM 1314 N N . VAL A 1 162 ? -0.415 8.592 -3.930 1.00 45.59 162 VAL A N 1
ATOM 1315 C CA . VAL A 1 162 ? -0.612 10.033 -4.128 1.00 45.59 162 VAL A CA 1
ATOM 1316 C C . VAL A 1 162 ? -2.065 10.179 -4.566 1.00 45.59 162 VAL A C 1
ATOM 1318 O O . VAL A 1 162 ? -2.404 9.839 -5.694 1.00 45.59 162 VAL A O 1
ATOM 1321 N N . LEU A 1 163 ? -2.943 10.576 -3.644 1.00 34.03 163 LEU A N 1
ATOM 1322 C CA . LEU A 1 163 ? -4.343 10.857 -3.961 1.00 34.03 163 LEU A CA 1
ATOM 1323 C C . LEU A 1 163 ? -4.422 12.231 -4.638 1.00 34.03 163 LEU A C 1
ATOM 1325 O O . LEU A 1 163 ? -4.497 13.253 -3.962 1.00 34.03 163 LEU A O 1
ATOM 1329 N N . GLU A 1 164 ? -4.399 12.255 -5.968 1.00 30.25 164 GLU A N 1
ATOM 1330 C CA . GLU A 1 164 ? -4.905 13.391 -6.743 1.00 30.25 164 GLU A CA 1
ATOM 1331 C C . GLU A 1 164 ? -6.400 13.167 -6.969 1.00 30.25 164 GLU A C 1
ATOM 1333 O O . GLU A 1 164 ? -6.816 12.450 -7.875 1.00 30.25 164 GLU A O 1
ATOM 1338 N N . VAL A 1 165 ? -7.222 13.725 -6.082 1.00 31.23 165 VAL A N 1
ATOM 1339 C CA . VAL A 1 165 ? -8.679 13.685 -6.223 1.00 31.23 165 VAL A CA 1
ATOM 1340 C C . VAL A 1 165 ? -9.119 14.992 -6.872 1.00 31.23 165 VAL A C 1
ATOM 1342 O O . VAL A 1 165 ? -9.279 16.005 -6.195 1.00 31.23 165 VAL A O 1
ATOM 1345 N N . SER A 1 166 ? -9.315 14.983 -8.191 1.00 30.66 166 SER A N 1
ATOM 1346 C CA . SER A 1 166 ? -10.027 16.057 -8.888 1.00 30.66 166 SER A CA 1
ATOM 1347 C C . SER A 1 166 ? -11.529 15.860 -8.672 1.00 30.66 166 SER A C 1
ATOM 1349 O O . SER A 1 166 ? -12.139 14.998 -9.303 1.00 30.66 166 SER A O 1
ATOM 1351 N N . HIS A 1 167 ? -12.125 16.613 -7.748 1.00 32.09 167 HIS A N 1
ATOM 1352 C CA . HIS A 1 167 ? -13.579 16.746 -7.677 1.00 32.09 167 HIS A CA 1
ATOM 1353 C C . HIS A 1 167 ? -13.988 17.998 -8.441 1.00 32.09 167 HIS A C 1
ATOM 1355 O O . HIS A 1 167 ? -13.663 19.109 -8.026 1.00 32.09 167 HIS A O 1
ATOM 1361 N N . ASP A 1 168 ? -14.719 17.809 -9.536 1.00 33.25 168 ASP A N 1
ATOM 1362 C CA . ASP A 1 168 ? -15.474 18.890 -10.149 1.00 33.25 168 ASP A CA 1
ATOM 1363 C C . ASP A 1 168 ? -16.750 19.053 -9.316 1.00 33.25 168 ASP A C 1
ATOM 1365 O O . ASP A 1 168 ? -17.706 18.280 -9.426 1.00 33.25 168 ASP A O 1
ATOM 1369 N N . LEU A 1 169 ? -16.715 19.981 -8.359 1.00 29.64 169 LEU A N 1
ATOM 1370 C CA . LEU A 1 169 ? -17.893 20.322 -7.576 1.00 29.64 169 LEU A CA 1
ATOM 1371 C C . LEU A 1 169 ? -18.845 21.070 -8.507 1.00 29.64 169 LEU A C 1
ATOM 1373 O O . LEU A 1 169 ? -18.757 22.288 -8.645 1.00 29.64 169 LEU A O 1
ATOM 1377 N N . GLN A 1 170 ? -19.777 20.349 -9.132 1.00 40.66 170 GLN A N 1
ATOM 1378 C CA . GLN A 1 170 ? -20.957 20.998 -9.679 1.00 40.66 170 GLN A CA 1
ATOM 1379 C C . GLN A 1 170 ? -21.750 21.565 -8.506 1.00 40.66 170 GLN A C 1
ATOM 1381 O O . GLN A 1 170 ? -22.518 20.865 -7.843 1.00 40.66 170 GLN A O 1
ATOM 1386 N N . VAL A 1 171 ? -21.532 22.851 -8.238 1.00 39.56 171 VAL A N 1
ATOM 1387 C CA . VAL A 1 171 ? -22.451 23.664 -7.456 1.00 39.56 171 VAL A CA 1
ATOM 1388 C C . VAL A 1 171 ? -23.751 23.686 -8.254 1.00 39.56 171 VAL A C 1
ATOM 1390 O O . VAL A 1 171 ? -23.930 24.488 -9.163 1.00 39.56 171 VAL A O 1
ATOM 1393 N N . LYS A 1 172 ? -24.659 22.754 -7.953 1.00 44.12 172 LYS A N 1
ATOM 1394 C CA . LYS A 1 172 ? -26.074 22.997 -8.205 1.00 44.12 172 LYS A CA 1
ATOM 1395 C C . LYS A 1 172 ? -26.459 24.115 -7.250 1.00 44.12 172 LYS A C 1
ATOM 1397 O O . LYS A 1 172 ? -26.634 23.866 -6.059 1.00 44.12 172 LYS A O 1
ATOM 1402 N N . GLU A 1 173 ? -26.524 25.335 -7.775 1.00 37.16 173 GLU A N 1
ATOM 1403 C CA . GLU A 1 173 ? -27.295 26.405 -7.154 1.00 37.16 173 GLU A CA 1
ATOM 1404 C C . GLU A 1 173 ? -28.685 25.846 -6.849 1.00 37.16 173 GLU A C 1
ATOM 1406 O O . GLU A 1 173 ? -29.426 25.412 -7.733 1.00 37.16 173 GLU A O 1
ATOM 1411 N N . VAL A 1 174 ? -28.983 25.766 -5.559 1.00 41.56 174 VAL A N 1
ATOM 1412 C CA . VAL A 1 174 ? -30.322 25.545 -5.044 1.00 41.56 174 VAL A CA 1
ATOM 1413 C C . VAL A 1 174 ? -30.781 26.908 -4.537 1.00 41.56 174 VAL A C 1
ATOM 1415 O O . VAL A 1 174 ? -30.325 27.329 -3.477 1.00 41.56 174 VAL A O 1
ATOM 1418 N N . LEU A 1 175 ? -31.706 27.492 -5.313 1.00 34.50 175 LEU A N 1
ATOM 1419 C CA . LEU A 1 175 ? -32.690 28.542 -4.990 1.00 34.50 175 LEU A CA 1
ATOM 1420 C C . LEU A 1 175 ? -32.127 29.975 -4.912 1.00 34.50 175 LEU A C 1
ATOM 1422 O O . LEU A 1 175 ? -31.045 30.195 -4.381 1.00 34.50 175 LEU A O 1
ATOM 1426 N N . ASP A 1 176 ? -32.780 30.977 -5.506 1.00 38.09 176 ASP A N 1
ATOM 1427 C CA . ASP A 1 176 ? -34.238 31.230 -5.511 1.00 38.09 176 ASP A CA 1
ATOM 1428 C C . ASP A 1 176 ? -34.998 31.024 -6.837 1.00 38.09 176 ASP A C 1
ATOM 1430 O O . ASP A 1 176 ? -34.521 31.472 -7.905 1.00 38.09 176 ASP A O 1
#

Sequence (176 aa):
NEVSNSTARNVTWKIGNRLYGPASINFADDFVKNSKKHYNYEHSKINFRDKRSALKSINEWAAQTTDGKLPEVTKDVEKTDGALIVNAMFFKRLYNYYDDEAEKLQVVEMPLAHKLSSMIFIMPNHVEPLERVEKLLNREQLKTWASKMKKRSVAISLPKVVLEVSHDLQVKEVLD

InterPro domains:
  IPR000215 Serpin family [PTHR11461] (5-170)
  IPR023796 Serpin domain [PF00079] (5-92)
  IPR023796 Serpin domain [PF00079] (93-170)
  IPR023796 Serpin domain [SM00093] (1-176)
  IPR036186 Serpin superfamily [SSF56574] (5-170)
  IPR042178 Serpin superfamily, domain 1 [G3DSA:3.30.497.10] (11-93)
  IPR042178 Serpin su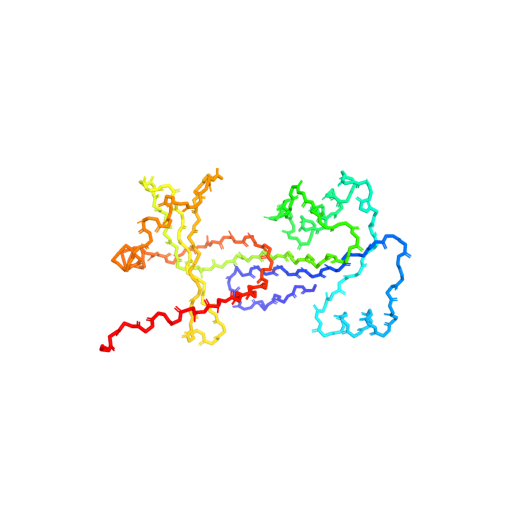perfamily, domain 1 [G3DSA:3.30.497.10] (160-170)
  IPR042185 Serpin superfamily, domain 2 [G3DSA:2.30.39.10] (95-159)